Protein AF-A0A7W6F515-F1 (afdb_monomer_lite)

Secondary structure (DSSP, 8-state):
------------------------GGGSTT--GGGGTT-SSHHHHHHHHHHHHHHHHHHHHHHHHHHHHH-SSS-TTTHHHHHHHHHHHHHHHHHHHHHHHHHSPPPPGGGGT---

Organism: NCBI:txid1176177

Sequence (116 aa):
MIRRPRLAAMLFLGLGGMASAAPALSDIPGETPGQCRNADDLVLCLSKLAERSEAHVRSALHKAREALRASTMISDDARPAALATLERTQKAWEVYVKARCEGEVPVELSDLGDMS

Radius of gyration: 23.55 Å; chains: 1; bounding box: 64×24×77 Å

Foldseek 3Di:
DDDDDDDDDPDPPPDDPPPPPPPDPVPPPDQDLVVLLPPPDSVVVVVVSVVVVVVVVVVVLVVVLVCLVPDPVADPVCSVVVNVVSVVVVVVVVVVVVCCVVPDDPPDVVVSPPPD

pLDDT: mean 70.16, std 21.7, range [32.78, 97.06]

InterPro domains:
  IPR009739 Lysozyme inhibitor LprI-like, N-terminal [PF07007] (42-101)

Structure (mmCIF, N/CA/C/O backbone):
data_AF-A0A7W6F515-F1
#
_entry.id   AF-A0A7W6F515-F1
#
loop_
_atom_site.group_PDB
_atom_site.id
_atom_site.type_symbol
_atom_site.label_atom_id
_atom_site.label_alt_id
_atom_site.label_comp_id
_atom_site.label_asym_id
_atom_site.label_entity_id
_atom_site.label_seq_id
_atom_site.pdbx_PDB_ins_code
_atom_site.Cartn_x
_atom_site.Cartn_y
_atom_site.Cartn_z
_atom_site.occupancy
_atom_site.B_iso_or_equiv
_atom_site.auth_seq_id
_atom_site.auth_comp_id
_atom_site.auth_asym_id
_atom_site.auth_atom_id
_atom_site.pdbx_PDB_model_num
ATOM 1 N N . MET A 1 1 ? 46.347 -11.028 48.218 1.00 40.00 1 MET A N 1
ATOM 2 C CA . MET A 1 1 ? 46.164 -10.209 47.001 1.00 40.00 1 MET A CA 1
ATOM 3 C C . MET A 1 1 ? 44.834 -10.569 46.359 1.00 40.00 1 MET A C 1
ATOM 5 O O . MET A 1 1 ? 44.586 -11.736 46.093 1.00 40.00 1 MET A O 1
ATOM 9 N N . ILE A 1 2 ? 43.968 -9.573 46.193 1.00 48.41 2 ILE A N 1
ATOM 10 C CA . ILE A 1 2 ? 42.660 -9.660 45.531 1.00 48.41 2 ILE A CA 1
ATOM 11 C C . ILE A 1 2 ? 42.880 -9.688 44.015 1.00 48.41 2 ILE A C 1
ATOM 13 O O . ILE A 1 2 ? 43.624 -8.843 43.525 1.00 48.41 2 ILE A O 1
ATOM 17 N N . ARG A 1 3 ? 42.215 -10.603 43.294 1.00 41.69 3 ARG A N 1
ATOM 18 C CA . ARG A 1 3 ? 41.775 -10.452 41.889 1.00 41.69 3 ARG A CA 1
ATOM 19 C C . ARG A 1 3 ? 40.861 -11.628 41.500 1.00 41.69 3 ARG A C 1
ATOM 21 O O . ARG A 1 3 ? 41.316 -12.702 41.133 1.00 41.69 3 ARG A O 1
ATOM 28 N N . ARG A 1 4 ? 39.549 -11.409 41.593 1.00 45.62 4 ARG A N 1
ATOM 29 C CA . ARG A 1 4 ? 38.553 -11.992 40.671 1.00 45.62 4 ARG A CA 1
ATOM 30 C C . ARG A 1 4 ? 38.253 -10.915 39.604 1.00 45.62 4 ARG A C 1
ATOM 32 O O . ARG A 1 4 ? 38.600 -9.758 39.840 1.00 45.62 4 ARG A O 1
ATOM 39 N N . PRO A 1 5 ? 37.386 -11.164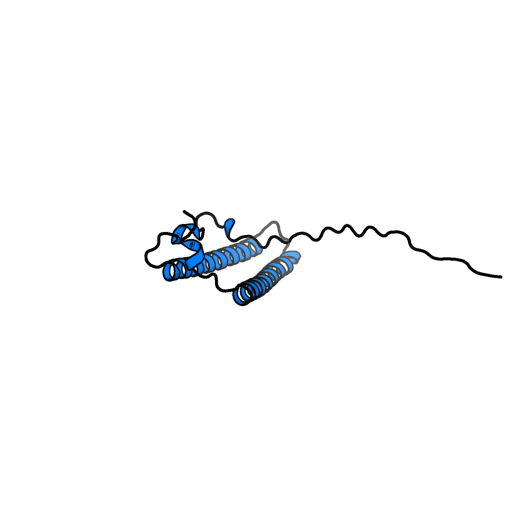 38.614 1.00 58.72 5 PRO A N 1
ATOM 40 C CA . PRO A 1 5 ? 37.358 -12.192 37.567 1.00 58.72 5 PRO A CA 1
ATOM 41 C C . PRO A 1 5 ? 37.276 -11.500 36.178 1.00 58.72 5 PRO A C 1
ATOM 43 O O . PRO A 1 5 ? 37.273 -10.272 36.123 1.00 58.72 5 PRO A O 1
ATOM 46 N N . ARG A 1 6 ? 37.147 -12.268 35.081 1.00 48.44 6 ARG A N 1
ATOM 47 C CA . ARG A 1 6 ? 36.312 -12.001 33.874 1.00 48.44 6 ARG A CA 1
ATOM 48 C C . ARG A 1 6 ? 36.963 -12.569 32.614 1.00 48.44 6 ARG A C 1
ATOM 50 O O . ARG A 1 6 ? 38.035 -12.120 32.246 1.00 48.44 6 ARG A O 1
ATOM 57 N N . LEU A 1 7 ? 36.254 -13.479 31.950 1.00 45.44 7 LEU A N 1
ATOM 58 C CA . LEU A 1 7 ? 36.161 -13.650 30.491 1.00 45.44 7 LEU A CA 1
ATOM 59 C C . LEU A 1 7 ? 35.000 -14.641 30.288 1.00 45.44 7 LEU A C 1
ATOM 61 O O . LEU A 1 7 ? 35.111 -15.815 30.609 1.00 45.44 7 LEU A O 1
ATOM 65 N N . ALA A 1 8 ? 33.780 -14.109 30.230 1.00 48.34 8 ALA A N 1
ATOM 66 C CA . ALA A 1 8 ? 33.057 -13.787 28.997 1.00 48.34 8 ALA A CA 1
ATOM 67 C C . ALA A 1 8 ? 32.315 -15.027 28.477 1.00 48.34 8 ALA A C 1
ATOM 69 O O . ALA A 1 8 ? 32.825 -15.817 27.690 1.00 48.34 8 ALA A O 1
ATOM 70 N N . ALA A 1 9 ? 31.093 -15.177 28.993 1.00 48.06 9 ALA A N 1
ATOM 71 C CA . ALA A 1 9 ? 30.079 -16.068 28.463 1.00 48.06 9 ALA A CA 1
ATOM 72 C C . ALA A 1 9 ? 29.822 -15.724 26.989 1.00 48.06 9 ALA A C 1
ATOM 74 O O . ALA A 1 9 ? 29.557 -14.568 26.655 1.00 48.06 9 ALA A O 1
ATOM 75 N N . MET A 1 10 ? 29.908 -16.731 26.123 1.00 51.06 10 MET A N 1
ATOM 76 C CA . MET A 1 10 ? 29.463 -16.640 24.738 1.00 51.06 10 MET A CA 1
ATOM 77 C C . MET A 1 10 ? 27.946 -16.434 24.727 1.00 51.06 10 MET A C 1
ATOM 79 O O . MET A 1 10 ? 27.177 -17.372 24.931 1.00 51.06 10 MET A O 1
ATOM 83 N N . LEU A 1 11 ? 27.514 -15.192 24.515 1.00 47.12 11 LEU A N 1
ATOM 84 C CA . LEU A 1 11 ? 26.127 -14.874 24.205 1.00 47.12 11 LEU A CA 1
ATOM 85 C C . LEU A 1 11 ? 25.888 -15.161 22.722 1.00 47.12 11 LEU A C 1
ATOM 87 O O . LEU A 1 11 ? 26.232 -14.368 21.848 1.00 47.12 11 LEU A O 1
ATOM 91 N N . PHE A 1 12 ? 25.283 -16.318 22.466 1.00 54.50 12 PHE A N 1
ATOM 92 C CA . PHE A 1 12 ? 24.519 -16.588 21.255 1.00 54.50 12 PHE A CA 1
ATOM 93 C C . PHE A 1 12 ? 23.409 -15.535 21.124 1.00 54.50 12 PHE A C 1
ATOM 95 O O . PHE A 1 12 ? 22.383 -15.620 21.794 1.00 54.50 12 PHE A O 1
ATOM 102 N N . LEU A 1 13 ? 23.597 -14.556 20.241 1.00 46.72 13 LEU A N 1
ATOM 103 C CA . LEU A 1 13 ? 22.514 -13.730 19.704 1.00 46.72 13 LEU A CA 1
ATOM 104 C C . LEU A 1 13 ? 22.165 -14.242 18.307 1.00 46.72 13 LEU A C 1
ATOM 106 O O . LEU A 1 13 ? 22.419 -13.608 17.289 1.00 46.72 13 LEU A O 1
ATOM 110 N N . GLY A 1 14 ? 21.579 -15.438 18.290 1.00 45.62 14 GLY A N 1
ATOM 111 C CA . GLY A 1 14 ? 20.727 -15.893 17.202 1.00 45.62 14 GLY A CA 1
ATOM 112 C C . GLY A 1 14 ? 19.346 -15.265 17.365 1.00 45.62 14 GLY A C 1
ATOM 113 O O . GLY A 1 14 ? 18.454 -15.865 17.949 1.00 45.62 14 GLY A O 1
ATOM 114 N N . LEU A 1 15 ? 19.194 -14.042 16.871 1.00 46.81 15 LEU A N 1
ATOM 115 C CA . LEU A 1 15 ? 17.920 -13.438 16.485 1.00 46.81 15 LEU A CA 1
ATOM 116 C C . LEU A 1 15 ? 18.183 -12.982 15.048 1.00 46.81 15 LEU A C 1
ATOM 118 O O . LEU A 1 15 ? 18.730 -11.917 14.804 1.00 46.81 15 LEU A O 1
ATOM 122 N N . GLY A 1 16 ? 18.012 -13.865 14.067 1.00 36.78 16 GLY A N 1
ATOM 123 C CA . GLY A 1 16 ? 16.657 -14.132 13.603 1.00 36.78 16 GLY A CA 1
ATOM 124 C C . GLY A 1 16 ? 16.036 -12.850 13.047 1.00 36.78 16 GLY A C 1
ATOM 125 O O . GLY A 1 16 ? 14.866 -12.586 13.294 1.00 36.78 16 GLY A O 1
ATOM 126 N N . GLY A 1 17 ? 16.837 -12.011 12.378 1.00 32.94 17 GLY A N 1
ATOM 127 C CA . GLY A 1 17 ? 16.326 -10.917 11.574 1.00 32.94 17 GLY A CA 1
ATOM 128 C C . GLY A 1 17 ? 15.416 -11.536 10.534 1.00 32.94 17 GLY A C 1
ATOM 129 O O . GLY A 1 17 ? 15.893 -12.203 9.616 1.00 32.94 17 GLY A O 1
ATOM 130 N N . MET A 1 18 ? 14.107 -11.385 10.734 1.00 34.81 18 MET A N 1
ATOM 131 C CA . MET A 1 18 ? 13.147 -11.700 9.699 1.00 34.81 18 MET A CA 1
ATOM 132 C C . MET A 1 18 ? 13.613 -10.940 8.469 1.00 34.81 18 MET A C 1
ATOM 134 O O . MET A 1 18 ? 13.672 -9.709 8.475 1.00 34.81 18 MET A O 1
ATOM 138 N N . ALA A 1 19 ? 13.990 -11.690 7.437 1.00 33.88 19 ALA A N 1
ATOM 139 C CA . ALA A 1 19 ? 13.909 -11.200 6.086 1.00 33.88 19 ALA A CA 1
ATOM 140 C C . ALA A 1 19 ? 12.467 -10.716 5.946 1.00 33.88 19 ALA A C 1
ATOM 142 O O . ALA A 1 19 ? 11.538 -11.504 5.779 1.00 33.88 19 ALA A O 1
ATOM 143 N N . SER A 1 20 ? 12.274 -9.415 6.147 1.00 35.28 20 SER A N 1
ATOM 144 C CA . SER A 1 20 ? 11.083 -8.722 5.717 1.00 35.28 20 SER A CA 1
ATOM 145 C C . SER A 1 20 ? 11.166 -8.819 4.209 1.00 35.28 20 SER A C 1
ATOM 147 O O . SER A 1 20 ? 11.770 -7.970 3.556 1.00 35.28 20 SER A O 1
ATOM 149 N N . ALA A 1 21 ? 10.661 -9.931 3.677 1.00 32.78 21 ALA A N 1
ATOM 150 C CA . ALA A 1 21 ? 10.256 -10.018 2.301 1.00 32.78 21 ALA A CA 1
ATOM 151 C C . ALA A 1 21 ? 9.299 -8.843 2.139 1.00 32.78 21 ALA A C 1
ATOM 153 O O . ALA A 1 21 ? 8.156 -8.878 2.593 1.00 32.78 21 ALA A O 1
ATOM 154 N N . ALA A 1 22 ? 9.814 -7.742 1.590 1.00 37.28 22 ALA A N 1
ATOM 155 C CA . ALA A 1 22 ? 8.952 -6.802 0.918 1.00 37.28 22 ALA A CA 1
ATOM 156 C C . ALA A 1 22 ? 8.066 -7.670 0.022 1.00 37.28 22 ALA A C 1
ATOM 158 O O . ALA A 1 22 ? 8.625 -8.559 -0.631 1.00 37.28 22 ALA A O 1
ATOM 159 N N . PRO A 1 23 ? 6.731 -7.518 0.067 1.00 32.97 23 PRO A N 1
ATOM 160 C CA . PRO A 1 23 ? 5.862 -8.283 -0.805 1.00 32.97 23 PRO A CA 1
ATOM 161 C C . PRO A 1 23 ? 6.417 -8.093 -2.205 1.00 32.97 23 PRO A C 1
ATOM 163 O O . PRO A 1 23 ? 6.459 -6.976 -2.730 1.00 32.97 23 PRO A O 1
ATOM 166 N N . ALA A 1 24 ? 6.979 -9.170 -2.742 1.00 34.66 24 ALA A N 1
ATOM 167 C CA . ALA A 1 24 ? 7.414 -9.164 -4.107 1.00 34.66 24 ALA A CA 1
ATOM 168 C C . ALA A 1 24 ? 6.137 -8.882 -4.896 1.00 34.66 24 ALA A C 1
ATOM 170 O O . ALA A 1 24 ? 5.088 -9.479 -4.646 1.00 34.66 24 ALA A O 1
ATOM 171 N N . LEU A 1 25 ? 6.210 -7.948 -5.838 1.00 39.44 25 LEU A N 1
ATOM 172 C CA . LEU A 1 25 ? 5.117 -7.640 -6.765 1.00 39.44 25 LEU A CA 1
ATOM 173 C C . LEU A 1 25 ? 4.600 -8.895 -7.516 1.00 39.44 25 LEU A C 1
ATOM 175 O O . LEU A 1 25 ? 3.607 -8.816 -8.226 1.00 39.44 25 LEU A O 1
ATOM 179 N N . SER A 1 26 ? 5.237 -10.058 -7.324 1.00 36.72 26 SER A N 1
ATOM 180 C CA . SER A 1 26 ? 4.791 -11.394 -7.716 1.00 36.72 26 SER A CA 1
ATOM 181 C C . SER A 1 26 ? 3.471 -11.865 -7.096 1.00 36.72 26 SER A C 1
ATOM 183 O O . SER A 1 26 ? 2.893 -12.802 -7.637 1.00 36.72 26 SER A O 1
ATOM 185 N N . ASP A 1 27 ? 2.975 -11.249 -6.017 1.00 38.88 27 ASP A N 1
ATOM 186 C CA . ASP A 1 27 ? 1.721 -11.676 -5.368 1.00 38.88 27 ASP A CA 1
ATOM 187 C C . ASP A 1 27 ? 0.463 -10.955 -5.895 1.00 38.88 27 ASP A C 1
ATOM 189 O O . ASP A 1 27 ? -0.633 -11.156 -5.367 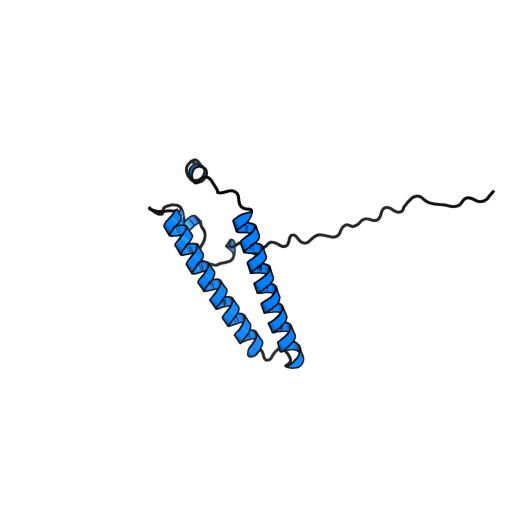1.00 38.88 27 ASP A O 1
ATOM 193 N N . ILE A 1 28 ? 0.577 -10.136 -6.952 1.00 42.44 28 ILE A N 1
ATOM 194 C CA . ILE A 1 28 ? -0.591 -9.598 -7.667 1.00 42.44 28 ILE A CA 1
ATOM 195 C C . ILE A 1 28 ? -1.007 -10.618 -8.740 1.00 42.44 28 ILE A C 1
ATOM 197 O O . ILE A 1 28 ? -0.297 -10.781 -9.738 1.00 42.44 28 ILE A O 1
ATOM 201 N N . PRO A 1 29 ? -2.143 -11.325 -8.586 1.00 41.47 29 PRO A N 1
ATOM 202 C CA . PRO A 1 29 ? -2.590 -12.273 -9.595 1.00 41.47 29 PRO A CA 1
ATOM 203 C C . PRO A 1 29 ? -2.892 -11.541 -10.907 1.00 41.47 29 PRO A C 1
ATOM 205 O O . PRO A 1 29 ? -3.824 -10.744 -10.986 1.00 41.47 29 PRO A O 1
ATOM 208 N N . GLY A 1 30 ? -2.116 -11.859 -11.946 1.00 43.53 30 GLY A N 1
ATOM 209 C CA . GLY A 1 30 ? -2.450 -11.542 -13.334 1.00 43.53 30 GLY A CA 1
ATOM 210 C C . GLY A 1 30 ? -1.623 -10.463 -14.029 1.00 43.53 30 GLY A C 1
ATOM 211 O O . GLY A 1 30 ? -1.931 -10.202 -15.184 1.00 43.53 30 GLY A O 1
ATOM 212 N N . GLU A 1 31 ? -0.591 -9.876 -13.415 1.00 52.59 31 GLU A N 1
ATOM 213 C CA . GLU A 1 31 ? 0.223 -8.815 -14.043 1.00 52.59 31 GLU A CA 1
ATOM 214 C C . GLU A 1 31 ? 1.707 -8.946 -13.646 1.00 52.59 31 GLU A C 1
ATOM 216 O O . GLU A 1 31 ? 2.190 -8.307 -12.718 1.00 52.59 31 GLU A O 1
ATOM 221 N N . THR A 1 32 ? 2.450 -9.827 -14.327 1.00 56.28 32 THR A N 1
ATOM 222 C CA . THR A 1 32 ? 3.908 -9.954 -14.147 1.00 56.28 32 THR A CA 1
ATOM 223 C C . THR A 1 32 ? 4.652 -9.201 -15.258 1.00 56.28 32 THR A C 1
ATOM 225 O O . THR A 1 32 ? 4.149 -9.141 -16.384 1.00 56.28 32 THR A O 1
ATOM 228 N N . PRO A 1 33 ? 5.878 -8.689 -15.020 1.00 59.25 33 PRO A N 1
ATOM 229 C CA . PRO A 1 33 ? 6.695 -8.035 -16.055 1.00 59.25 33 PRO A CA 1
ATOM 230 C C . PRO A 1 33 ? 6.876 -8.865 -17.340 1.00 59.25 33 PRO A C 1
ATOM 232 O O . PRO A 1 33 ? 7.106 -8.314 -18.414 1.00 59.25 33 PRO A O 1
ATOM 235 N N . GLY A 1 34 ? 6.711 -10.193 -17.260 1.00 64.81 34 GLY A N 1
ATOM 236 C CA . GLY A 1 34 ? 6.731 -11.099 -18.410 1.00 64.81 34 GLY A CA 1
ATOM 237 C C . GLY A 1 34 ? 5.671 -10.805 -19.480 1.00 64.81 34 GLY A C 1
ATOM 238 O O . GLY A 1 34 ? 5.857 -11.207 -20.624 1.00 64.81 34 GLY A O 1
ATOM 239 N N . GLN A 1 35 ? 4.609 -10.063 -19.155 1.00 68.31 35 GLN A N 1
ATOM 240 C CA . GLN A 1 35 ? 3.593 -9.632 -20.124 1.00 68.31 35 GLN A CA 1
ATOM 241 C C . GLN A 1 35 ? 4.108 -8.591 -21.117 1.00 68.31 35 GLN A C 1
ATOM 243 O O . GLN A 1 35 ? 3.614 -8.520 -22.239 1.00 68.31 35 GLN A O 1
ATOM 248 N N . CYS A 1 36 ? 5.116 -7.814 -20.723 1.00 76.69 36 CYS A N 1
ATOM 249 C CA . CYS A 1 36 ? 5.702 -6.786 -21.574 1.00 76.69 36 CYS A CA 1
ATOM 250 C C . CYS A 1 36 ? 6.884 -7.289 -22.403 1.00 76.69 36 CYS A C 1
ATOM 252 O O . CYS A 1 36 ? 7.359 -6.560 -23.265 1.00 76.69 36 CYS A O 1
ATOM 254 N N . ARG A 1 37 ? 7.334 -8.536 -22.192 1.00 74.81 37 ARG A N 1
ATOM 255 C CA . ARG A 1 37 ? 8.533 -9.098 -22.838 1.00 74.81 37 ARG A CA 1
ATOM 256 C C . ARG A 1 37 ? 8.499 -9.009 -24.366 1.00 74.81 37 ARG A C 1
ATOM 258 O O . ARG A 1 37 ? 9.523 -8.727 -24.968 1.00 74.81 37 ARG A O 1
ATOM 265 N N . ASN A 1 38 ? 7.334 -9.240 -24.967 1.00 75.19 38 ASN A N 1
ATOM 266 C CA . ASN A 1 38 ? 7.151 -9.241 -26.422 1.00 75.19 38 ASN A CA 1
ATOM 267 C C . ASN A 1 38 ? 6.375 -8.007 -26.914 1.00 75.19 38 ASN A C 1
ATOM 269 O O . ASN A 1 38 ? 5.777 -8.054 -27.985 1.00 75.19 38 ASN A O 1
ATOM 273 N N . ALA A 1 39 ? 6.286 -6.946 -26.107 1.00 77.69 39 ALA A N 1
ATOM 274 C CA . ALA A 1 39 ? 5.605 -5.729 -26.523 1.00 77.69 39 ALA A CA 1
ATOM 275 C C . ALA A 1 39 ? 6.457 -4.970 -27.548 1.00 77.69 39 ALA A C 1
ATOM 277 O O . ALA A 1 39 ? 7.660 -4.817 -27.349 1.00 77.69 39 ALA A O 1
ATOM 278 N N . ASP A 1 40 ? 5.813 -4.436 -28.591 1.00 78.50 40 ASP A N 1
ATOM 279 C CA . ASP A 1 40 ? 6.473 -3.595 -29.604 1.00 78.50 40 ASP A CA 1
ATOM 280 C C . ASP A 1 40 ? 7.181 -2.381 -28.976 1.00 78.50 40 ASP A C 1
ATOM 282 O O . ASP A 1 40 ? 8.212 -1.926 -29.462 1.00 78.50 40 ASP A O 1
ATOM 286 N N . ASP A 1 41 ? 6.632 -1.882 -27.865 1.00 83.12 41 ASP A N 1
ATOM 287 C CA . ASP A 1 41 ? 7.242 -0.864 -27.017 1.00 83.12 41 ASP A CA 1
ATOM 288 C C . ASP A 1 41 ? 7.244 -1.344 -25.558 1.00 83.12 41 ASP A C 1
ATOM 290 O O . ASP A 1 41 ? 6.248 -1.250 -24.827 1.00 83.12 41 ASP A O 1
ATOM 294 N N . LEU A 1 42 ? 8.387 -1.899 -25.150 1.00 79.19 42 LEU A N 1
ATOM 295 C CA . LEU A 1 42 ? 8.622 -2.424 -23.807 1.00 79.19 42 LEU A CA 1
ATOM 296 C C . LEU A 1 42 ? 8.459 -1.343 -22.730 1.00 79.19 42 LEU A C 1
ATOM 298 O O . LEU A 1 42 ? 7.849 -1.603 -21.692 1.00 79.19 42 LEU A O 1
ATOM 302 N N . VAL A 1 43 ? 8.960 -0.129 -22.978 1.00 81.38 43 VAL A N 1
ATOM 303 C CA . VAL A 1 43 ? 8.907 0.977 -22.010 1.00 81.38 43 VAL A CA 1
ATOM 304 C C . VAL A 1 43 ? 7.461 1.411 -21.806 1.00 81.38 43 VAL A C 1
ATOM 306 O O . VAL A 1 43 ? 6.989 1.453 -20.671 1.00 81.38 43 VAL A O 1
ATOM 309 N N . LEU A 1 44 ? 6.720 1.641 -22.893 1.00 79.94 44 LEU A N 1
ATOM 310 C CA . LEU A 1 44 ? 5.307 2.010 -22.825 1.00 79.94 44 LEU A CA 1
ATOM 311 C C . LEU A 1 44 ? 4.461 0.929 -22.139 1.00 79.94 44 LEU A C 1
ATOM 313 O O . LEU A 1 44 ? 3.528 1.251 -21.397 1.00 79.94 44 LEU A O 1
ATOM 317 N N . CYS A 1 45 ? 4.765 -0.349 -22.379 1.00 82.25 45 CYS A N 1
ATOM 318 C CA . CYS A 1 45 ? 4.077 -1.449 -21.712 1.00 82.25 45 CYS A CA 1
ATOM 319 C C . CYS A 1 45 ?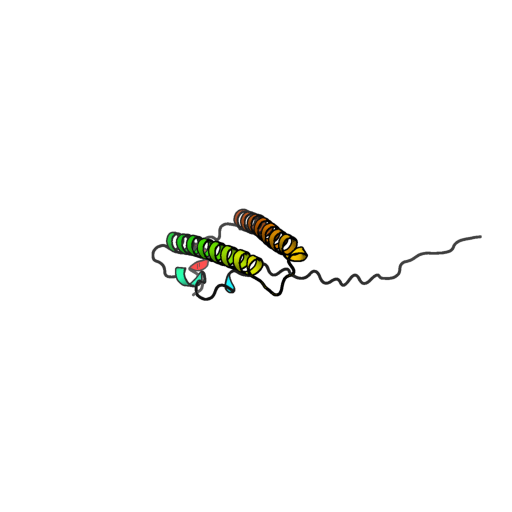 4.332 -1.445 -20.199 1.00 82.25 45 CYS A C 1
ATOM 321 O O . CYS A 1 45 ? 3.375 -1.476 -19.422 1.00 82.25 45 CYS A O 1
ATOM 323 N N . LEU A 1 46 ? 5.597 -1.346 -19.776 1.00 81.88 46 LEU A N 1
ATOM 324 C CA . LEU A 1 46 ? 5.967 -1.324 -18.359 1.00 81.88 46 LEU A CA 1
ATOM 325 C C . LEU A 1 46 ? 5.403 -0.094 -17.633 1.00 81.88 46 LEU A C 1
ATOM 327 O O . LEU A 1 46 ? 4.928 -0.224 -16.506 1.00 81.88 46 LEU A O 1
ATOM 331 N N . SER A 1 47 ? 5.368 1.078 -18.277 1.00 81.88 47 SER A N 1
ATOM 332 C CA . SER A 1 47 ? 4.737 2.277 -17.706 1.00 81.88 47 SER A CA 1
ATOM 333 C C . SER A 1 47 ? 3.240 2.077 -17.461 1.00 81.88 47 SER A C 1
ATOM 335 O O . SER A 1 47 ? 2.755 2.350 -16.365 1.00 81.88 47 SER A O 1
ATOM 337 N N . LYS A 1 48 ? 2.505 1.521 -18.434 1.00 83.44 48 LYS A N 1
ATOM 338 C CA . LYS A 1 48 ? 1.074 1.208 -18.263 1.00 83.44 48 LYS A CA 1
ATOM 339 C C . LYS A 1 48 ? 0.839 0.170 -17.166 1.00 83.44 48 LYS A C 1
ATOM 341 O O . LYS A 1 48 ? -0.146 0.265 -16.435 1.00 83.44 48 LYS A O 1
ATOM 346 N N . LEU A 1 49 ? 1.724 -0.819 -17.054 1.00 82.25 49 LEU A N 1
ATOM 347 C CA . LEU A 1 49 ? 1.671 -1.832 -16.000 1.00 82.25 49 LEU A CA 1
ATOM 348 C C . LEU A 1 49 ? 1.849 -1.200 -14.612 1.00 82.25 49 LEU A C 1
ATOM 350 O O . LEU A 1 49 ? 1.101 -1.512 -13.684 1.00 82.25 49 LEU A O 1
ATOM 354 N N . ALA A 1 50 ? 2.795 -0.266 -14.484 1.00 82.56 50 ALA A N 1
ATOM 355 C CA . ALA A 1 50 ? 3.023 0.481 -13.252 1.00 82.56 50 ALA A CA 1
ATOM 356 C C . ALA A 1 50 ? 1.800 1.332 -12.862 1.00 82.56 50 ALA A C 1
ATOM 358 O O . ALA A 1 50 ? 1.350 1.259 -11.719 1.00 82.56 50 ALA A O 1
ATOM 359 N N . GLU A 1 51 ? 1.200 2.062 -13.810 1.00 83.31 51 GLU A N 1
ATOM 360 C CA . GLU A 1 51 ? -0.013 2.866 -13.576 1.00 83.31 51 GLU A CA 1
ATOM 361 C C . GLU A 1 51 ? -1.198 2.017 -13.086 1.00 83.31 51 GLU A C 1
ATOM 363 O O . GLU A 1 51 ? -1.912 2.390 -12.147 1.00 83.31 51 GLU A O 1
ATOM 368 N N . ARG A 1 52 ? -1.414 0.846 -13.699 1.00 84.88 52 ARG A N 1
ATOM 369 C CA . ARG A 1 52 ? -2.472 -0.088 -13.281 1.00 84.88 52 ARG A CA 1
ATOM 370 C C . ARG A 1 52 ? -2.209 -0.666 -11.902 1.00 84.88 52 ARG A C 1
ATOM 372 O O . ARG A 1 52 ? -3.123 -0.699 -11.076 1.00 84.88 52 ARG A O 1
ATOM 379 N N . SER A 1 53 ? -0.969 -1.072 -11.644 1.00 82.50 53 SER A N 1
ATOM 380 C CA . SER A 1 53 ? -0.548 -1.580 -10.339 1.00 82.50 53 SER A CA 1
ATOM 381 C C . SER A 1 53 ? -0.786 -0.534 -9.246 1.00 82.50 53 SER A C 1
ATOM 383 O O . SER A 1 53 ? -1.370 -0.845 -8.207 1.00 82.50 53 SER A O 1
ATOM 385 N N . GLU A 1 54 ? -0.445 0.732 -9.500 1.00 84.25 54 GLU A N 1
ATOM 386 C CA . GLU A 1 54 ? -0.718 1.840 -8.579 1.00 84.25 54 GLU A CA 1
ATOM 387 C C . GLU A 1 54 ? -2.225 2.018 -8.325 1.00 84.25 54 GLU A C 1
ATOM 389 O O . GLU A 1 54 ? -2.671 2.149 -7.179 1.00 84.25 54 GLU A O 1
ATOM 394 N N . ALA A 1 55 ? -3.047 1.996 -9.379 1.00 82.50 55 ALA A N 1
ATOM 395 C CA . ALA A 1 55 ? -4.501 2.077 -9.248 1.00 82.50 55 ALA A CA 1
ATOM 396 C C . ALA A 1 55 ? -5.075 0.916 -8.415 1.00 82.50 55 ALA A C 1
ATOM 398 O O . ALA A 1 55 ? -5.947 1.133 -7.565 1.00 82.50 55 ALA A O 1
ATOM 399 N N . HIS A 1 56 ? -4.556 -0.299 -8.606 1.00 85.62 56 HIS A N 1
ATOM 400 C CA . HIS A 1 56 ? -4.958 -1.470 -7.838 1.00 85.62 56 HIS A CA 1
ATOM 401 C C . HIS A 1 56 ? -4.608 -1.323 -6.354 1.00 85.62 56 HIS A C 1
ATOM 403 O O . HIS A 1 56 ? -5.477 -1.510 -5.500 1.00 85.62 56 HIS A O 1
ATOM 409 N N . VAL A 1 57 ? -3.375 -0.915 -6.036 1.00 86.56 57 VAL A N 1
ATOM 410 C CA . VAL A 1 57 ? -2.931 -0.682 -4.652 1.00 86.56 57 VAL A CA 1
ATOM 411 C C . VAL A 1 57 ? -3.799 0.379 -3.972 1.00 86.56 57 VAL A C 1
ATOM 413 O O . VAL A 1 57 ? -4.278 0.159 -2.856 1.00 86.56 57 VAL A O 1
ATOM 416 N N . ARG A 1 58 ? -4.096 1.496 -4.650 1.00 87.62 58 ARG A N 1
ATOM 417 C CA . ARG A 1 58 ? -5.004 2.531 -4.120 1.00 87.62 58 ARG A CA 1
ATOM 418 C C . ARG A 1 58 ? -6.402 1.982 -3.837 1.00 87.62 58 ARG A C 1
ATOM 420 O O . ARG A 1 58 ? -6.963 2.254 -2.773 1.00 87.62 58 ARG A O 1
ATOM 427 N N . SER A 1 59 ? -6.952 1.180 -4.751 1.00 87.88 59 SER A N 1
ATOM 428 C CA . SER A 1 59 ? -8.253 0.527 -4.565 1.00 87.88 59 SER A CA 1
ATOM 429 C C . SER A 1 59 ? -8.246 -0.440 -3.376 1.00 87.88 59 SER A C 1
ATOM 431 O O . SER A 1 59 ? -9.156 -0.407 -2.546 1.00 87.88 59 SER A O 1
ATOM 433 N N . ALA A 1 60 ? -7.206 -1.266 -3.246 1.00 87.38 60 ALA A N 1
ATOM 434 C CA . ALA A 1 60 ? -7.054 -2.214 -2.147 1.00 87.38 60 ALA A CA 1
ATOM 435 C C . ALA A 1 60 ? -6.940 -1.504 -0.788 1.00 87.38 60 ALA A C 1
ATOM 437 O O . ALA A 1 60 ? -7.628 -1.881 0.161 1.00 87.38 60 ALA A O 1
ATOM 438 N N . LEU A 1 61 ? -6.155 -0.425 -0.702 1.00 90.81 61 LEU A N 1
ATOM 439 C CA . LEU A 1 61 ? -6.037 0.393 0.510 1.00 90.81 61 LEU A CA 1
ATOM 440 C C . LEU A 1 61 ? -7.361 1.061 0.888 1.00 90.81 61 LEU A C 1
ATOM 442 O O . LEU A 1 61 ? -7.701 1.137 2.069 1.00 90.81 61 LEU A O 1
ATOM 446 N N . HIS A 1 62 ? -8.125 1.542 -0.094 1.00 90.81 62 HIS A N 1
ATOM 447 C CA . HIS A 1 62 ? -9.462 2.075 0.156 1.00 90.81 62 HIS A CA 1
ATOM 448 C C . HIS A 1 62 ? -10.391 0.996 0.731 1.00 90.81 62 HIS A C 1
ATOM 450 O O . HIS A 1 62 ? -10.979 1.202 1.791 1.00 90.81 62 HIS A O 1
ATOM 456 N N . LYS A 1 63 ? -10.444 -0.189 0.108 1.00 91.44 63 LYS A N 1
ATOM 457 C CA . LYS A 1 63 ? -11.231 -1.329 0.608 1.00 91.44 63 LYS A CA 1
ATOM 458 C C . LYS A 1 63 ? -10.816 -1.747 2.019 1.00 91.44 63 LYS A C 1
ATOM 460 O O . LYS A 1 63 ? -11.681 -2.015 2.845 1.00 91.44 63 LYS A O 1
ATOM 465 N N . ALA A 1 64 ? -9.517 -1.762 2.318 1.00 91.00 64 ALA A N 1
ATOM 466 C CA . ALA A 1 64 ? -9.010 -2.086 3.648 1.00 91.00 64 ALA A CA 1
ATOM 467 C C . ALA A 1 64 ? -9.472 -1.071 4.706 1.00 91.00 64 ALA A C 1
ATOM 469 O O . ALA A 1 64 ? -9.900 -1.467 5.789 1.00 91.00 64 ALA A O 1
ATOM 470 N N . ARG A 1 65 ? -9.450 0.233 4.394 1.00 94.81 65 ARG A N 1
ATOM 471 C CA . ARG A 1 65 ? -9.972 1.278 5.293 1.00 94.81 65 ARG A CA 1
ATOM 472 C C . ARG A 1 65 ? -11.463 1.112 5.554 1.00 94.81 65 ARG A C 1
ATOM 474 O O . ARG A 1 65 ? -11.878 1.172 6.707 1.00 94.81 65 ARG A O 1
ATOM 481 N N . GLU A 1 66 ? -12.253 0.886 4.508 1.00 95.56 66 GLU A N 1
ATOM 482 C CA . GLU A 1 66 ? -13.697 0.670 4.645 1.00 95.56 66 GLU A CA 1
ATOM 483 C C . GLU A 1 66 ? -14.004 -0.600 5.448 1.00 95.56 66 GLU A C 1
ATOM 485 O O . GLU A 1 66 ? -14.829 -0.571 6.358 1.00 95.56 66 GLU A O 1
ATOM 490 N N . ALA A 1 67 ? -13.269 -1.690 5.210 1.00 94.00 67 ALA A N 1
ATOM 491 C CA . ALA A 1 67 ? -13.398 -2.917 5.990 1.00 94.00 67 ALA A CA 1
ATOM 492 C C . ALA A 1 67 ? -13.058 -2.699 7.474 1.00 94.00 67 ALA A C 1
ATOM 494 O O . ALA A 1 67 ? -13.790 -3.163 8.346 1.00 94.00 67 ALA A O 1
ATOM 495 N N . LEU A 1 68 ? -11.995 -1.949 7.786 1.00 93.56 68 LEU A N 1
ATOM 496 C CA . LEU A 1 68 ? -11.659 -1.588 9.168 1.00 93.56 68 LEU A CA 1
ATOM 497 C C . LEU A 1 68 ? -12.735 -0.706 9.812 1.00 93.56 68 LEU A C 1
ATOM 499 O O . LEU A 1 68 ? -13.029 -0.876 10.994 1.00 93.56 68 LEU A O 1
ATOM 503 N N . ARG A 1 69 ? -13.348 0.211 9.056 1.00 94.00 69 ARG A N 1
ATOM 504 C CA . ARG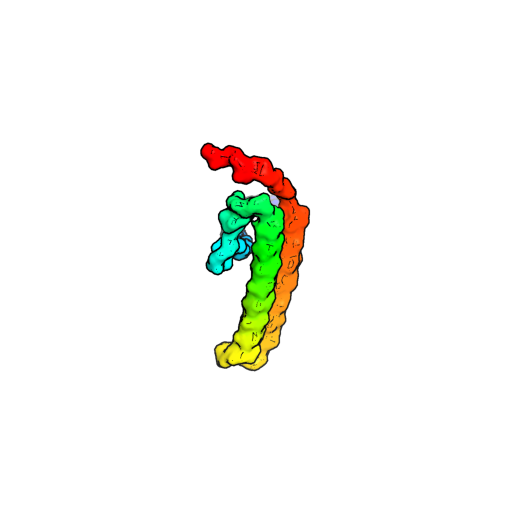 A 1 69 ? -14.445 1.064 9.541 1.00 94.00 69 ARG A CA 1
ATOM 505 C C . ARG A 1 69 ? -15.715 0.272 9.834 1.00 94.00 69 ARG A C 1
ATOM 507 O O . ARG A 1 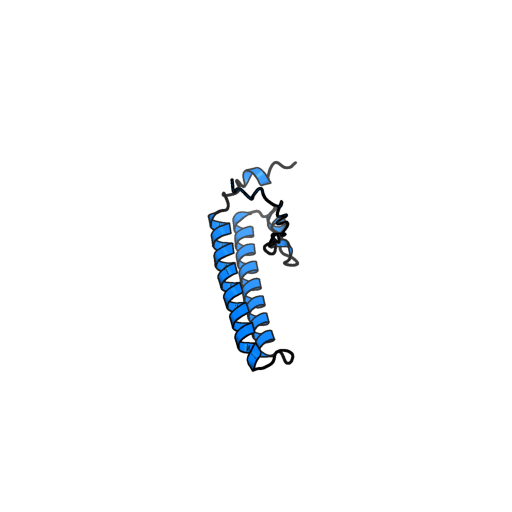69 ? -16.343 0.515 10.855 1.00 94.00 69 ARG A O 1
ATOM 514 N N . ALA A 1 70 ? -16.051 -0.686 8.975 1.00 94.94 70 ALA A N 1
ATOM 515 C CA . ALA A 1 70 ? -17.264 -1.493 9.080 1.00 94.94 70 ALA A CA 1
ATOM 516 C C . ALA A 1 70 ? -17.103 -2.764 9.936 1.00 94.94 70 ALA A C 1
ATOM 518 O O . ALA A 1 70 ? -18.089 -3.442 10.215 1.00 94.94 70 ALA A O 1
ATOM 519 N N . SER A 1 71 ? -15.877 -3.122 10.338 1.00 94.56 71 SER A N 1
ATOM 520 C CA . SER A 1 71 ? -15.612 -4.374 11.052 1.00 94.56 71 SER A CA 1
ATOM 521 C C . SER A 1 71 ? -16.359 -4.444 12.383 1.00 94.56 71 SER A C 1
ATOM 523 O O . SER A 1 71 ? -16.152 -3.611 13.266 1.00 94.56 71 SER A O 1
ATOM 525 N N . THR A 1 72 ? -17.168 -5.486 12.552 1.00 95.69 72 THR A N 1
ATOM 526 C CA . THR A 1 72 ? -17.837 -5.824 13.816 1.00 95.69 72 THR A CA 1
ATOM 527 C C . THR A 1 72 ? -16.928 -6.590 14.779 1.00 95.69 72 THR A C 1
ATOM 529 O O . THR A 1 72 ? -17.266 -6.755 15.946 1.00 95.69 72 THR A O 1
ATOM 532 N N . MET A 1 73 ? -15.765 -7.055 14.306 1.00 95.56 73 MET A N 1
ATOM 533 C CA . MET A 1 73 ? -14.779 -7.782 15.113 1.00 95.56 73 MET A CA 1
ATOM 534 C C . MET A 1 73 ? -13.797 -6.860 15.844 1.00 95.56 73 MET A C 1
ATOM 536 O O . MET A 1 73 ? -13.119 -7.298 16.769 1.00 95.56 73 MET A O 1
ATOM 540 N N . ILE A 1 74 ? -13.681 -5.604 15.409 1.00 93.19 74 ILE A N 1
ATOM 541 C CA . ILE A 1 74 ? -12.821 -4.599 16.036 1.00 93.19 74 ILE A CA 1
ATOM 542 C C . ILE A 1 74 ? -13.706 -3.733 16.926 1.00 93.19 74 ILE A C 1
ATOM 544 O O . ILE A 1 74 ? -14.686 -3.166 16.445 1.00 93.19 74 ILE A O 1
ATOM 548 N N . SER A 1 75 ? -13.360 -3.634 18.212 1.00 96.00 75 SER A N 1
ATOM 549 C CA . SER A 1 75 ? -14.060 -2.744 19.138 1.00 96.00 75 SER A CA 1
ATOM 550 C C . SER A 1 75 ? -13.889 -1.283 18.731 1.00 96.00 75 SER A C 1
ATOM 552 O O . SER A 1 75 ? -12.881 -0.902 18.127 1.00 96.00 75 SER A O 1
ATOM 554 N N . ASP A 1 76 ? -14.852 -0.444 19.101 1.00 95.94 76 ASP A N 1
ATOM 555 C CA . ASP A 1 76 ? -14.824 0.972 18.732 1.00 95.94 76 ASP A CA 1
ATOM 556 C C . ASP A 1 76 ? -13.605 1.709 19.307 1.00 95.94 76 ASP A C 1
ATOM 558 O O . ASP A 1 76 ? -13.039 2.556 18.622 1.00 95.94 76 ASP A O 1
ATOM 562 N N . ASP A 1 77 ? -13.108 1.297 20.477 1.00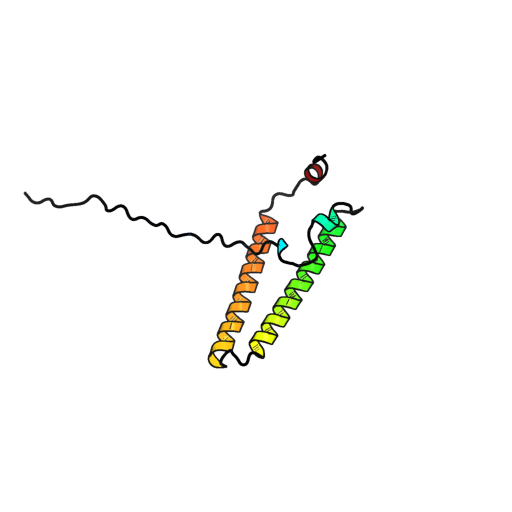 95.69 77 ASP A N 1
ATOM 563 C CA . ASP A 1 77 ? -11.881 1.842 21.076 1.00 95.69 77 ASP A CA 1
ATOM 564 C C . ASP A 1 77 ? -10.601 1.426 20.322 1.00 95.69 77 ASP A C 1
ATOM 566 O O . ASP A 1 77 ? -9.621 2.172 20.279 1.00 95.69 77 ASP A O 1
ATOM 570 N N . ALA A 1 78 ? -10.585 0.239 19.702 1.00 95.69 78 ALA A N 1
ATOM 571 C CA . ALA A 1 78 ? -9.425 -0.275 18.965 1.00 95.69 78 ALA A CA 1
ATOM 572 C C . ALA A 1 78 ? -9.386 0.199 17.501 1.00 95.69 78 ALA A C 1
ATOM 574 O O . ALA A 1 78 ? -8.319 0.233 16.876 1.00 95.69 78 ALA A O 1
ATOM 575 N N . ARG A 1 79 ? -10.537 0.584 16.939 1.00 96.50 79 ARG A N 1
ATOM 576 C CA . ARG A 1 79 ? -10.689 0.971 15.530 1.00 96.50 79 ARG A CA 1
ATOM 577 C C . ARG A 1 79 ? -9.804 2.158 15.114 1.00 96.50 79 ARG A C 1
ATOM 579 O O . ARG A 1 79 ? -9.152 2.043 14.070 1.00 96.50 79 ARG A O 1
ATOM 586 N N . PRO A 1 80 ? -9.681 3.253 15.894 1.00 97.06 80 PRO A N 1
ATOM 587 C CA . PRO A 1 80 ? -8.784 4.357 15.553 1.00 97.06 80 PRO A CA 1
ATOM 588 C C . PRO A 1 80 ? -7.318 3.919 15.466 1.00 97.06 80 PRO A C 1
ATOM 590 O O . PRO A 1 80 ? -6.607 4.314 14.544 1.00 97.06 80 PRO A O 1
ATOM 593 N N . ALA A 1 81 ? -6.870 3.053 16.382 1.00 96.25 81 ALA A N 1
ATOM 594 C CA . ALA A 1 81 ? -5.495 2.559 16.400 1.00 96.25 81 ALA A CA 1
ATOM 595 C C . ALA A 1 81 ? -5.189 1.644 15.200 1.00 96.25 81 ALA A C 1
ATOM 597 O O . ALA A 1 81 ? -4.095 1.712 14.628 1.00 96.25 81 ALA A O 1
ATOM 598 N N . ALA A 1 82 ? -6.158 0.823 14.783 1.00 95.00 82 ALA A N 1
ATOM 599 C CA . ALA A 1 82 ? -6.038 -0.014 13.592 1.00 95.00 82 ALA A CA 1
ATOM 600 C C . ALA A 1 82 ? -5.927 0.833 12.312 1.00 95.00 82 ALA A C 1
ATOM 602 O O . ALA A 1 82 ? -5.024 0.611 11.502 1.00 95.00 82 ALA A O 1
ATOM 603 N N . LEU A 1 83 ? -6.781 1.853 12.162 1.00 95.62 83 LEU A N 1
ATOM 604 C CA . LEU A 1 83 ? -6.731 2.785 11.029 1.00 95.62 83 LEU A CA 1
ATOM 605 C C . LEU A 1 83 ? -5.405 3.559 10.986 1.00 95.62 83 LEU A C 1
ATOM 607 O O . LEU A 1 83 ? -4.746 3.586 9.948 1.00 95.62 83 LEU A O 1
ATOM 611 N N . ALA A 1 84 ? -4.960 4.097 12.123 1.00 94.81 84 ALA A N 1
ATOM 612 C CA . ALA A 1 84 ? -3.679 4.797 12.224 1.00 94.81 84 ALA A CA 1
ATOM 613 C C . ALA A 1 84 ? -2.480 3.886 11.900 1.00 94.81 84 ALA A C 1
ATOM 615 O O . ALA A 1 84 ? -1.459 4.333 11.374 1.00 94.81 84 ALA A O 1
ATOM 616 N N . THR A 1 85 ? -2.576 2.592 12.208 1.00 95.62 85 THR A N 1
ATOM 617 C CA . THR A 1 85 ? -1.538 1.619 11.850 1.00 95.62 85 THR A CA 1
ATOM 618 C C . THR A 1 85 ? -1.510 1.372 10.345 1.00 95.62 85 THR A C 1
ATOM 620 O O . THR A 1 85 ? -0.430 1.425 9.763 1.00 95.62 85 THR A O 1
ATOM 623 N N . LEU A 1 86 ? -2.669 1.204 9.698 1.00 93.44 86 LEU A N 1
ATOM 624 C CA . LEU A 1 86 ? -2.751 1.083 8.238 1.00 93.44 86 LEU A CA 1
ATOM 625 C C . LEU A 1 86 ? -2.151 2.311 7.530 1.00 93.44 86 LEU A C 1
ATOM 627 O O . LEU A 1 86 ? -1.373 2.161 6.591 1.00 93.44 86 LEU A O 1
ATOM 631 N N . GLU A 1 87 ? -2.456 3.519 8.007 1.00 93.75 87 GLU A N 1
ATOM 632 C CA . GLU A 1 87 ? -1.925 4.767 7.441 1.00 93.75 87 GLU A CA 1
ATOM 633 C C . GLU A 1 87 ? -0.405 4.892 7.591 1.00 93.75 87 GLU A C 1
ATOM 635 O O . GLU A 1 87 ? 0.287 5.249 6.636 1.00 93.75 87 GLU A O 1
ATOM 640 N N . ARG A 1 88 ? 0.143 4.556 8.767 1.00 92.50 88 ARG A N 1
ATOM 641 C CA . ARG A 1 88 ? 1.600 4.554 8.976 1.00 92.50 88 ARG A CA 1
ATOM 642 C C . ARG A 1 88 ? 2.300 3.530 8.090 1.00 92.50 88 ARG A C 1
ATOM 644 O O . ARG A 1 88 ? 3.343 3.850 7.524 1.00 92.50 88 ARG A O 1
ATOM 651 N N . THR A 1 89 ? 1.726 2.337 7.944 1.00 91.81 89 THR A N 1
ATOM 652 C CA . THR A 1 89 ? 2.270 1.298 7.063 1.00 91.81 89 THR A CA 1
ATOM 653 C C . THR A 1 89 ? 2.262 1.747 5.605 1.00 91.81 89 THR A C 1
ATOM 655 O O . THR A 1 89 ? 3.279 1.591 4.935 1.00 91.81 89 THR A O 1
ATOM 658 N N . GLN A 1 90 ? 1.178 2.373 5.127 1.00 92.38 90 GLN A N 1
ATOM 659 C CA . GLN A 1 90 ? 1.143 2.946 3.777 1.00 92.38 90 GLN A CA 1
ATOM 660 C C . GLN A 1 90 ? 2.275 3.964 3.582 1.00 92.38 90 GLN A C 1
ATOM 662 O O . GLN A 1 90 ? 3.034 3.860 2.623 1.00 92.38 90 GLN A O 1
ATOM 667 N N . LYS A 1 91 ? 2.428 4.916 4.508 1.00 90.25 91 LYS A N 1
ATOM 668 C CA . LYS A 1 91 ? 3.466 5.951 4.405 1.00 90.25 91 LYS A CA 1
ATOM 669 C C . LYS A 1 91 ? 4.880 5.361 4.406 1.00 90.25 91 LYS A C 1
ATOM 671 O O . LYS A 1 91 ? 5.743 5.818 3.664 1.00 90.25 91 LYS A O 1
ATOM 676 N N . ALA A 1 92 ? 5.128 4.348 5.236 1.00 85.56 92 ALA A N 1
ATOM 677 C CA . ALA A 1 92 ? 6.410 3.649 5.260 1.00 85.56 92 ALA A CA 1
ATOM 678 C C . ALA A 1 92 ? 6.681 2.911 3.939 1.00 85.56 92 ALA A C 1
ATOM 680 O O . ALA A 1 92 ? 7.802 2.946 3.435 1.00 85.56 92 ALA A O 1
ATOM 681 N N . TRP A 1 93 ? 5.652 2.290 3.359 1.00 87.00 93 TRP A N 1
ATOM 682 C CA . TRP A 1 93 ? 5.752 1.616 2.068 1.00 87.00 93 TRP A CA 1
ATOM 683 C C . TRP A 1 93 ? 6.049 2.594 0.924 1.00 87.00 93 TRP A C 1
ATOM 685 O O . TRP A 1 93 ? 6.934 2.318 0.123 1.00 87.00 93 TRP A O 1
ATOM 695 N N . GLU A 1 94 ? 5.407 3.765 0.886 1.00 86.38 94 GLU A N 1
ATOM 696 C CA . GLU A 1 94 ? 5.694 4.813 -0.111 1.00 86.38 94 GLU A CA 1
ATOM 697 C C . GLU A 1 94 ? 7.163 5.264 -0.067 1.00 86.38 94 GLU A C 1
ATOM 699 O O . GLU A 1 94 ? 7.818 5.379 -1.103 1.00 86.38 94 GLU A O 1
ATOM 704 N N . VAL A 1 95 ? 7.710 5.467 1.139 1.00 82.44 95 VAL A N 1
ATOM 705 C CA . VAL A 1 95 ? 9.130 5.812 1.326 1.00 82.44 95 VAL A CA 1
ATOM 706 C C . VAL A 1 95 ? 10.038 4.677 0.855 1.00 82.44 95 VAL A C 1
ATOM 708 O O . VAL A 1 95 ? 11.029 4.930 0.172 1.00 82.44 95 VAL A O 1
ATOM 711 N N . TYR A 1 96 ? 9.701 3.433 1.199 1.00 81.62 96 TYR A N 1
ATOM 712 C CA . TYR A 1 96 ? 10.457 2.257 0.777 1.00 81.62 96 TYR A CA 1
ATOM 713 C C . TYR A 1 96 ? 10.487 2.112 -0.749 1.00 81.62 96 TYR A C 1
ATOM 715 O O . TYR A 1 96 ? 11.565 1.953 -1.316 1.00 81.62 96 TYR A O 1
ATOM 723 N N . VAL A 1 97 ? 9.333 2.208 -1.416 1.00 81.75 97 VAL A N 1
ATOM 724 C CA . VAL A 1 97 ? 9.236 2.108 -2.880 1.00 81.75 97 VAL A CA 1
ATOM 725 C C . VAL A 1 97 ? 10.049 3.210 -3.544 1.00 81.75 97 VAL A C 1
ATOM 727 O O . VAL A 1 97 ? 10.842 2.918 -4.433 1.00 81.75 97 VAL A O 1
ATOM 730 N N . LYS A 1 98 ? 9.935 4.455 -3.066 1.00 81.25 98 LYS A N 1
ATOM 731 C CA . LYS A 1 98 ? 10.738 5.568 -3.581 1.00 81.25 98 LYS A CA 1
ATOM 732 C C . LYS A 1 98 ? 12.239 5.285 -3.468 1.00 81.25 98 LYS A C 1
ATOM 734 O O . LYS A 1 98 ? 12.953 5.393 -4.459 1.00 81.25 98 LYS A O 1
ATOM 739 N N . ALA A 1 99 ? 12.702 4.864 -2.290 1.00 75.25 99 ALA A N 1
ATOM 740 C CA . ALA A 1 99 ? 14.108 4.535 -2.066 1.00 75.25 99 ALA A CA 1
ATOM 741 C C . ALA A 1 99 ? 14.584 3.358 -2.935 1.00 75.25 99 ALA A C 1
ATOM 743 O O . ALA A 1 99 ? 15.735 3.334 -3.366 1.00 75.25 99 ALA A O 1
ATOM 744 N N . ARG A 1 100 ? 13.709 2.384 -3.209 1.00 77.62 100 ARG A N 1
ATOM 745 C CA . ARG A 1 100 ? 13.998 1.276 -4.126 1.00 77.62 100 ARG A CA 1
ATOM 746 C C . ARG A 1 100 ? 14.140 1.754 -5.565 1.00 77.62 100 ARG A C 1
ATOM 748 O O . ARG A 1 100 ? 15.142 1.422 -6.178 1.00 77.62 100 ARG A O 1
ATOM 755 N N . CYS A 1 101 ? 13.215 2.567 -6.068 1.00 77.06 101 CYS A N 1
ATOM 756 C CA . CYS A 1 101 ? 13.296 3.103 -7.428 1.00 77.06 101 CYS A CA 1
ATOM 757 C C . CYS A 1 101 ? 14.510 4.023 -7.631 1.00 77.06 101 CYS A C 1
ATOM 759 O O . CYS A 1 101 ? 15.109 4.011 -8.696 1.00 77.06 101 CYS A O 1
ATOM 761 N N . GLU A 1 102 ? 14.884 4.811 -6.619 1.00 75.75 102 GLU A N 1
ATOM 762 C CA . GLU A 1 102 ? 16.066 5.686 -6.672 1.00 75.75 102 GLU A CA 1
ATOM 763 C C . GLU A 1 102 ? 17.388 4.913 -6.514 1.00 75.75 102 GLU A C 1
ATOM 765 O O . GLU A 1 102 ? 18.420 5.346 -7.022 1.00 75.75 102 GLU A O 1
ATOM 770 N N . GLY A 1 103 ? 17.369 3.790 -5.788 1.00 66.25 103 GLY A N 1
ATOM 771 C CA . GLY A 1 103 ? 18.535 2.938 -5.543 1.00 66.25 103 GLY A CA 1
ATOM 772 C C . GLY A 1 103 ? 18.727 1.801 -6.551 1.00 66.25 103 GLY A C 1
ATOM 773 O O . GLY A 1 103 ? 19.759 1.130 -6.516 1.00 66.25 103 GLY A O 1
ATOM 774 N N . GLU A 1 104 ? 17.752 1.548 -7.424 1.00 60.53 104 GLU A N 1
ATOM 775 C CA . GLU A 1 104 ? 17.873 0.588 -8.519 1.00 60.53 104 GLU A CA 1
ATOM 776 C C . GLU A 1 104 ? 18.721 1.190 -9.649 1.00 60.53 104 GLU A C 1
ATOM 778 O O . GLU A 1 104 ? 18.428 2.254 -10.191 1.00 60.53 104 GLU A O 1
ATOM 783 N N . VAL A 1 105 ? 19.812 0.497 -9.990 1.00 50.25 105 VAL A N 1
ATOM 784 C CA . VAL A 1 105 ? 20.630 0.799 -11.170 1.00 50.25 105 VAL A CA 1
ATOM 785 C C . VAL A 1 105 ? 19.757 0.544 -12.404 1.00 50.25 105 VAL A C 1
ATOM 787 O O . VAL A 1 105 ? 19.132 -0.519 -12.459 1.00 50.25 105 VAL A O 1
ATOM 790 N N . PRO A 1 106 ? 19.679 1.471 -13.379 1.00 53.69 106 PRO A N 1
ATOM 791 C CA . PRO A 1 106 ? 18.918 1.242 -14.601 1.00 53.69 106 PRO A CA 1
ATOM 792 C C . PRO A 1 106 ? 19.385 -0.061 -15.247 1.00 53.69 106 PRO A C 1
ATOM 794 O O . PRO A 1 106 ? 20.565 -0.222 -15.552 1.00 53.69 106 PRO A O 1
ATOM 797 N N . VAL A 1 107 ? 18.458 -1.004 -15.405 1.00 49.69 107 VAL A N 1
ATOM 798 C CA . VAL A 1 107 ? 18.717 -2.252 -16.121 1.00 49.69 107 VAL A CA 1
ATOM 799 C C . VAL A 1 107 ? 18.946 -1.871 -17.576 1.00 49.69 107 VAL A C 1
ATOM 801 O O . VAL A 1 107 ? 18.059 -1.292 -18.209 1.00 49.69 107 VAL A O 1
ATOM 804 N N . GLU A 1 108 ? 20.133 -2.161 -18.104 1.00 46.97 108 GLU A N 1
ATOM 805 C CA . GLU A 1 108 ? 20.332 -2.101 -19.542 1.00 46.97 108 GLU A CA 1
ATOM 806 C C . GLU A 1 108 ? 19.363 -3.092 -20.193 1.00 46.97 108 GLU A C 1
ATOM 808 O O . GLU A 1 108 ? 19.417 -4.298 -19.957 1.00 46.97 108 GLU A O 1
ATOM 813 N N . LEU A 1 109 ? 18.438 -2.578 -21.006 1.00 51.06 109 LEU A N 1
ATOM 814 C CA . LEU A 1 109 ? 17.448 -3.403 -21.703 1.00 51.06 109 LEU A CA 1
ATOM 815 C C . LEU A 1 109 ? 18.105 -4.404 -22.679 1.00 51.06 109 LEU A C 1
ATOM 817 O O . LEU A 1 109 ? 17.437 -5.338 -23.117 1.00 51.06 109 LEU A O 1
ATOM 821 N N . SER A 1 110 ? 19.400 -4.237 -22.980 1.00 48.50 110 SER A N 1
ATOM 822 C CA . SER A 1 110 ? 20.261 -5.168 -23.723 1.00 48.50 110 SER A CA 1
ATOM 823 C C . SER A 1 110 ? 20.315 -6.559 -23.079 1.00 48.50 110 SER A C 1
ATOM 825 O O . SER A 1 110 ? 20.247 -7.561 -23.787 1.00 48.50 110 SER A O 1
ATOM 827 N N . ASP A 1 111 ? 20.352 -6.639 -21.745 1.00 48.59 111 ASP A N 1
ATOM 828 C CA . ASP A 1 111 ? 20.522 -7.904 -21.010 1.00 48.59 111 ASP A CA 1
ATOM 829 C C . ASP A 1 111 ? 19.255 -8.781 -21.003 1.00 48.59 111 ASP A C 1
ATOM 831 O O . ASP A 1 111 ? 19.295 -9.958 -20.643 1.00 48.59 111 ASP A O 1
ATOM 835 N N . LEU A 1 112 ? 18.109 -8.235 -21.424 1.00 50.97 112 LEU A N 1
ATOM 836 C CA . LEU A 1 112 ? 16.851 -8.976 -21.563 1.00 50.97 112 LEU A CA 1
ATOM 837 C C . LEU A 1 112 ? 16.708 -9.665 -22.935 1.00 50.97 112 LEU A C 1
ATOM 839 O O . LEU A 1 112 ? 15.771 -10.446 -23.113 1.00 50.97 112 LEU A O 1
ATOM 843 N N . GLY A 1 113 ? 17.610 -9.381 -23.885 1.00 42.97 113 GLY A N 1
ATOM 844 C CA . GLY A 1 113 ? 17.592 -9.908 -25.256 1.00 42.97 113 GLY A CA 1
ATOM 845 C C . GLY A 1 113 ? 18.519 -11.103 -25.524 1.00 42.97 113 GLY A C 1
ATOM 846 O O . GLY A 1 113 ? 18.258 -11.850 -26.462 1.00 42.97 113 GLY A O 1
ATOM 847 N N . ASP A 1 114 ? 19.539 -11.335 -24.690 1.00 43.03 114 ASP A N 1
ATOM 848 C CA . ASP A 1 114 ? 20.621 -12.311 -24.946 1.00 43.03 114 ASP A CA 1
ATOM 849 C C . ASP A 1 114 ? 20.549 -13.587 -24.075 1.00 43.03 114 ASP A C 1
ATOM 851 O O . ASP A 1 114 ? 21.558 -14.204 -23.738 1.00 43.03 114 ASP A O 1
ATOM 855 N N . MET A 1 115 ? 19.342 -14.042 -23.724 1.00 45.00 115 MET A N 1
ATOM 856 C CA . MET A 1 115 ? 19.125 -15.348 -23.075 1.00 45.00 115 MET A CA 1
ATOM 857 C C . MET A 1 115 ? 18.461 -16.355 -24.021 1.00 45.00 115 MET A C 1
ATOM 859 O O . MET A 1 115 ? 17.370 -16.861 -23.745 1.00 45.00 115 MET A O 1
ATOM 863 N N . SER A 1 116 ? 19.131 -16.598 -25.152 1.00 46.31 116 SER A N 1
ATOM 864 C CA . SER A 1 116 ? 18.824 -17.701 -26.079 1.00 46.31 116 SER A CA 1
ATOM 865 C C . SER A 1 116 ? 19.194 -19.060 -25.490 1.00 46.31 116 SER A C 1
ATOM 867 O O . SER A 1 116 ? 20.273 -19.154 -24.863 1.00 46.31 116 SER A O 1
#